Protein AF-A0A851XG84-F1 (afdb_monomer)

Organism: Eolophus roseicapilla (NCBI:txid176039)

Solvent-accessible surface area (backbone atoms only — not comparable to full-atom values): 5647 Å² total; per-residue (Å²): 85,71,94,73,46,47,44,74,76,63,73,60,65,34,81,96,72,36,81,33,76,91,72,37,85,90,60,74,78,80,76,82,79,86,48,70,65,56,60,62,65,63,66,74,79,82,84,85,75,98,69,82,88,87,77,90,73,82,74,84,78,80,75,83,76,82,78,79,79,83,82,84,76,88,79,134

InterPro domains:
  IPR044926 RGS, subdomain 2 [G3DSA:1.10.167.10] (1-27)

Secondary structure (DSSP, 8-state):
--TTSHHHHH--PPGGGPPPGGG-TTSPPPPPP--HHHHHHGGG--S-----------------------------

Mean predicted aligned error: 17.83 Å

Structure (mmCIF, N/CA/C/O backbone):
data_AF-A0A851XG84-F1
#
_entry.id   AF-A0A851XG84-F1
#
loop_
_atom_site.group_PDB
_atom_site.id
_atom_site.type_symbol
_atom_site.label_atom_id
_atom_site.label_alt_id
_atom_site.label_comp_id
_atom_site.label_as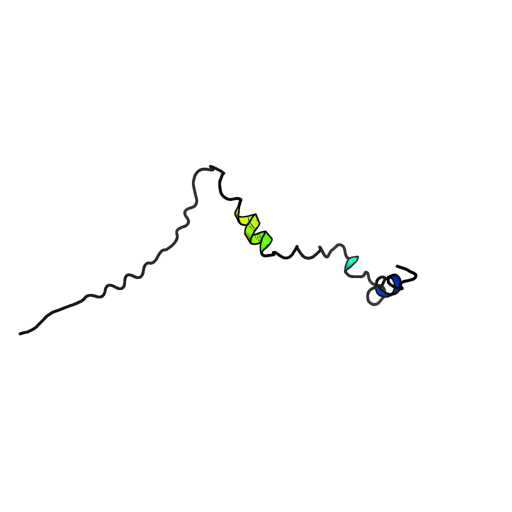ym_id
_atom_site.label_entity_id
_atom_site.label_seq_id
_atom_site.pdbx_PDB_ins_code
_atom_site.Cartn_x
_atom_site.Cartn_y
_atom_site.Cartn_z
_atom_site.occupancy
_atom_site.B_iso_or_equiv
_atom_site.auth_seq_id
_atom_site.auth_comp_id
_atom_site.auth_asym_id
_atom_site.auth_atom_id
_atom_site.pdbx_PDB_model_num
ATOM 1 N N . MET A 1 1 ? 6.991 -14.703 3.906 1.00 93.62 1 MET A N 1
ATOM 2 C CA . MET A 1 1 ? 7.203 -13.769 2.775 1.00 93.62 1 MET A CA 1
ATOM 3 C C . MET A 1 1 ? 7.568 -14.502 1.498 1.00 93.62 1 MET A C 1
ATOM 5 O O . MET A 1 1 ? 6.858 -14.310 0.526 1.00 93.62 1 MET A O 1
ATOM 9 N N . ILE A 1 2 ? 8.628 -15.321 1.484 1.00 96.75 2 ILE A N 1
ATOM 10 C CA . ILE A 1 2 ? 8.999 -16.103 0.291 1.00 96.75 2 ILE A CA 1
ATOM 11 C C . ILE A 1 2 ? 8.189 -17.404 0.207 1.00 96.75 2 ILE A C 1
ATOM 13 O O . ILE A 1 2 ? 7.403 -17.556 -0.711 1.00 96.75 2 ILE A O 1
ATOM 17 N N . GLU A 1 3 ? 8.291 -18.291 1.202 1.00 97.81 3 GLU A N 1
ATOM 18 C CA . GLU A 1 3 ? 7.602 -19.602 1.204 1.00 97.81 3 GLU A CA 1
ATOM 19 C C . GLU A 1 3 ? 6.072 -19.498 1.203 1.00 97.81 3 GLU A C 1
ATOM 21 O O . GLU A 1 3 ? 5.373 -20.357 0.683 1.00 97.81 3 GLU A O 1
ATOM 26 N N . THR A 1 4 ? 5.551 -18.415 1.776 1.00 97.69 4 THR A N 1
ATOM 27 C CA . THR A 1 4 ? 4.119 -18.101 1.792 1.00 97.69 4 THR A CA 1
ATOM 28 C C . THR A 1 4 ? 3.653 -17.417 0.505 1.00 97.69 4 THR A C 1
ATOM 30 O O . THR A 1 4 ? 2.550 -16.886 0.484 1.00 97.69 4 THR A O 1
ATOM 33 N N . GLU A 1 5 ? 4.516 -17.324 -0.513 1.00 96.69 5 GLU A N 1
ATOM 34 C CA . GLU A 1 5 ? 4.308 -16.650 -1.805 1.00 96.69 5 GLU A CA 1
ATOM 35 C C . GLU A 1 5 ? 3.942 -15.149 -1.722 1.00 96.69 5 GLU A C 1
ATOM 37 O O . GLU A 1 5 ? 3.835 -14.486 -2.751 1.00 96.69 5 GLU A O 1
ATOM 42 N N . CYS A 1 6 ? 3.847 -14.552 -0.526 1.00 97.81 6 CYS A N 1
ATOM 43 C CA . CYS A 1 6 ? 3.473 -13.141 -0.351 1.00 97.81 6 CYS A CA 1
ATOM 44 C C . CYS A 1 6 ? 4.369 -12.175 -1.141 1.00 97.81 6 CYS A C 1
ATOM 46 O O . CYS A 1 6 ? 3.911 -11.133 -1.593 1.00 97.81 6 CYS A O 1
ATOM 48 N N . PHE A 1 7 ? 5.657 -12.489 -1.304 1.00 96.38 7 PHE A N 1
ATOM 49 C CA . PHE A 1 7 ? 6.571 -11.662 -2.090 1.00 96.38 7 PHE A CA 1
ATOM 50 C C . PHE A 1 7 ? 6.165 -11.603 -3.564 1.00 96.38 7 PHE A C 1
ATOM 52 O O . PHE A 1 7 ? 6.205 -10.535 -4.160 1.00 96.38 7 PHE A O 1
ATOM 59 N N . LYS A 1 8 ? 5.736 -12.723 -4.145 1.00 94.31 8 LYS A N 1
ATOM 60 C CA . LYS A 1 8 ? 5.308 -12.794 -5.545 1.00 94.31 8 LYS A CA 1
ATOM 61 C C . LYS A 1 8 ? 4.033 -11.990 -5.793 1.00 94.31 8 LYS A C 1
ATOM 63 O O . LYS A 1 8 ? 3.883 -11.405 -6.859 1.00 94.31 8 LYS A O 1
ATOM 68 N N . GLU A 1 9 ? 3.139 -11.957 -4.808 1.00 94.75 9 GLU A N 1
ATOM 69 C CA . GLU A 1 9 ? 1.891 -11.191 -4.875 1.00 94.75 9 GLU A CA 1
ATOM 70 C C . GLU A 1 9 ? 2.107 -9.687 -4.665 1.00 94.75 9 GLU A C 1
ATOM 72 O O . GLU A 1 9 ? 1.445 -8.876 -5.309 1.00 94.75 9 GLU A O 1
ATOM 77 N N . LEU A 1 10 ? 3.021 -9.305 -3.767 1.00 93.31 10 LEU A N 1
ATOM 78 C CA . LEU A 1 10 ? 3.192 -7.911 -3.344 1.00 93.31 10 LEU A CA 1
ATOM 79 C C . LEU A 1 10 ? 4.291 -7.164 -4.105 1.00 93.31 10 LEU A C 1
ATOM 81 O O . LEU A 1 10 ? 4.160 -5.966 -4.343 1.00 93.31 10 LEU A O 1
ATOM 85 N N . ASN A 1 11 ? 5.383 -7.834 -4.478 1.00 92.69 11 ASN A N 1
ATOM 86 C CA . ASN A 1 11 ? 6.526 -7.205 -5.139 1.00 92.69 11 ASN A CA 1
ATOM 87 C C . ASN A 1 11 ? 6.292 -7.099 -6.653 1.00 92.69 11 ASN A C 1
ATOM 89 O O . ASN A 1 11 ? 6.948 -7.766 -7.458 1.00 92.69 11 ASN A O 1
ATOM 93 N N . VAL A 1 12 ? 5.334 -6.256 -7.028 1.00 92.62 12 VAL A N 1
ATOM 94 C CA . VAL A 1 12 ? 4.937 -5.995 -8.414 1.00 92.62 12 VAL A CA 1
ATOM 95 C C . VAL A 1 12 ? 5.346 -4.585 -8.842 1.00 92.62 12 VAL A C 1
ATOM 97 O O . VAL A 1 12 ? 5.263 -3.632 -8.070 1.00 92.62 12 VAL A O 1
ATOM 100 N N . PHE A 1 13 ? 5.796 -4.442 -10.089 1.00 93.88 13 PHE A N 1
ATOM 101 C CA . PHE A 1 13 ? 6.055 -3.137 -10.705 1.00 93.88 13 PHE A CA 1
ATOM 102 C C . PHE A 1 13 ? 4.842 -2.656 -11.506 1.00 93.88 13 PHE A C 1
ATOM 104 O O . PHE A 1 13 ? 3.970 -3.444 -11.875 1.00 93.88 13 PHE A O 1
ATOM 111 N N . GLY A 1 14 ? 4.807 -1.357 -11.808 1.00 91.44 14 GLY A N 1
ATOM 112 C CA . GLY A 1 14 ? 3.818 -0.802 -12.724 1.00 91.44 14 GLY A CA 1
ATOM 113 C C . GLY A 1 14 ? 4.068 -1.212 -14.185 1.00 91.44 14 GLY A C 1
ATOM 114 O O . GLY A 1 14 ? 5.093 -1.828 -14.506 1.00 91.44 14 GLY A O 1
ATOM 115 N N . PRO A 1 15 ? 3.147 -0.861 -15.100 1.00 95.25 15 PRO A N 1
ATOM 116 C CA . PRO A 1 15 ? 3.300 -1.124 -16.529 1.00 95.25 15 PRO A CA 1
ATOM 117 C C . PRO A 1 15 ? 4.653 -0.633 -17.053 1.00 95.25 15 PRO A C 1
ATOM 119 O O . PRO A 1 15 ? 5.113 0.440 -16.679 1.00 95.25 15 PRO A O 1
ATOM 122 N N . ASN A 1 16 ? 5.299 -1.406 -17.928 1.00 94.44 16 ASN A N 1
ATOM 123 C CA . ASN A 1 16 ? 6.632 -1.091 -18.468 1.00 94.44 16 ASN A CA 1
ATOM 124 C C . ASN A 1 16 ? 7.744 -0.967 -17.402 1.00 94.44 16 ASN A C 1
ATOM 126 O O . ASN A 1 16 ? 8.744 -0.291 -17.634 1.00 94.44 16 ASN A O 1
ATOM 130 N N . GLY A 1 17 ? 7.582 -1.597 -16.233 1.00 91.44 17 GLY A N 1
ATOM 131 C CA . GLY A 1 17 ? 8.581 -1.566 -15.160 1.00 91.44 17 GLY A CA 1
ATOM 132 C C . GLY A 1 17 ? 8.643 -0.232 -14.414 1.00 91.44 17 GLY A C 1
ATOM 133 O O . GLY A 1 17 ? 9.641 0.061 -13.757 1.00 91.44 17 GLY A O 1
ATOM 134 N N . THR A 1 18 ? 7.602 0.599 -14.517 1.00 93.31 18 THR A N 1
ATOM 135 C CA . THR A 1 18 ? 7.545 1.867 -13.785 1.00 93.31 18 THR A CA 1
ATOM 136 C C . THR A 1 18 ? 7.471 1.634 -12.279 1.00 93.31 18 THR A C 1
ATOM 138 O O . THR A 1 18 ? 7.001 0.596 -11.805 1.00 93.31 18 THR A O 1
ATOM 141 N N . MET A 1 19 ? 7.876 2.645 -11.510 1.00 91.56 19 MET A N 1
ATOM 142 C CA . MET A 1 19 ? 7.731 2.621 -10.057 1.00 91.56 19 MET A CA 1
ATOM 143 C C . MET A 1 19 ? 6.263 2.425 -9.661 1.00 91.56 19 MET A C 1
ATOM 145 O O . MET A 1 19 ? 5.375 3.085 -10.204 1.00 91.56 19 MET A O 1
ATOM 149 N N . SER A 1 20 ? 6.022 1.515 -8.717 1.00 90.69 20 SER A N 1
ATOM 150 C CA . SER A 1 20 ? 4.701 1.306 -8.125 1.00 90.69 20 SER A CA 1
ATOM 151 C C . SER A 1 20 ? 4.281 2.544 -7.302 1.00 90.69 20 SER A C 1
ATOM 153 O O . SER A 1 20 ? 5.158 3.277 -6.825 1.00 90.69 20 SER A O 1
ATOM 155 N N . PRO A 1 21 ? 2.973 2.839 -7.151 1.00 88.19 21 PRO A N 1
ATOM 156 C CA . PRO A 1 21 ? 2.499 4.046 -6.466 1.00 88.19 21 PRO A CA 1
ATOM 157 C C . PRO A 1 21 ? 3.034 4.227 -5.040 1.00 88.19 21 PRO A C 1
ATOM 159 O O . PRO A 1 21 ? 3.284 5.353 -4.623 1.00 88.19 21 PRO A O 1
ATOM 162 N N . ASP A 1 22 ? 3.255 3.133 -4.316 1.00 87.88 22 ASP A N 1
ATOM 163 C CA . ASP A 1 22 ? 3.817 3.109 -2.962 1.00 87.88 22 ASP A CA 1
ATOM 164 C C . ASP A 1 22 ? 5.289 3.553 -2.901 1.00 87.88 22 ASP A C 1
ATOM 166 O O . ASP A 1 22 ? 5.737 4.076 -1.881 1.00 87.88 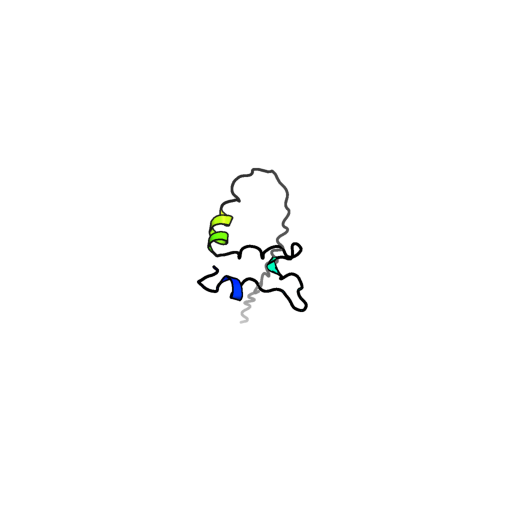22 ASP A O 1
ATOM 170 N N . LEU A 1 23 ? 6.039 3.418 -3.999 1.00 88.50 23 LEU A N 1
ATOM 171 C CA . LEU A 1 23 ? 7.419 3.901 -4.104 1.00 88.50 23 LEU A CA 1
ATOM 172 C C . LEU A 1 23 ? 7.503 5.374 -4.527 1.00 88.50 23 LEU A C 1
ATOM 174 O O . LEU A 1 23 ? 8.584 5.977 -4.492 1.00 88.50 23 LEU A O 1
ATOM 178 N N . ASN A 1 24 ? 6.385 5.967 -4.952 1.00 88.69 24 ASN A N 1
ATOM 179 C CA . ASN A 1 24 ? 6.363 7.336 -5.428 1.00 88.69 24 ASN A CA 1
ATOM 180 C C . ASN A 1 24 ? 6.306 8.342 -4.270 1.00 88.69 24 ASN A C 1
ATOM 182 O O . ASN A 1 24 ? 5.268 8.586 -3.662 1.00 88.69 24 ASN A O 1
ATOM 186 N N . LYS A 1 25 ? 7.434 9.012 -4.030 1.00 86.31 25 LYS A N 1
ATOM 187 C CA . LYS A 1 25 ? 7.610 10.001 -2.955 1.00 86.31 25 LYS A CA 1
ATOM 188 C C . LYS A 1 25 ? 6.759 11.263 -3.120 1.00 86.31 25 LYS A C 1
ATOM 190 O O . LYS A 1 25 ? 6.636 12.024 -2.165 1.00 86.31 25 LYS A O 1
ATOM 195 N N . SER A 1 26 ? 6.207 11.517 -4.310 1.00 90.31 26 SER A N 1
ATOM 196 C CA . SER A 1 26 ? 5.320 12.663 -4.530 1.00 90.31 26 SER A CA 1
ATOM 197 C C . SER A 1 26 ? 3.896 12.438 -4.015 1.00 90.31 26 SER A C 1
ATOM 199 O O . SER A 1 26 ? 3.135 13.401 -3.940 1.00 90.31 26 SER A O 1
ATOM 201 N N . TYR A 1 27 ? 3.541 11.207 -3.634 1.00 84.88 27 TYR A N 1
ATOM 202 C CA . TYR A 1 27 ? 2.230 10.860 -3.097 1.00 84.88 27 TYR A CA 1
ATOM 203 C C . TYR A 1 27 ? 2.316 10.706 -1.573 1.00 84.88 27 TYR A C 1
ATOM 205 O O . TYR A 1 27 ? 2.699 9.643 -1.083 1.00 84.88 27 TYR A O 1
ATOM 213 N N . PRO A 1 28 ? 1.988 11.753 -0.789 1.00 84.94 28 PRO A N 1
ATOM 214 C CA . PRO A 1 28 ? 1.890 11.601 0.654 1.00 84.94 28 PRO A CA 1
ATOM 215 C C . PRO A 1 28 ? 0.754 10.622 1.000 1.00 84.94 28 PRO A C 1
ATOM 217 O O . PRO A 1 28 ? -0.249 10.570 0.281 1.00 84.94 28 PRO A O 1
ATOM 220 N N . PRO A 1 29 ? 0.871 9.864 2.104 1.00 87.12 29 PRO A N 1
ATOM 221 C CA . PRO A 1 29 ? -0.205 8.993 2.555 1.00 87.12 29 PRO A CA 1
ATOM 222 C C . PRO A 1 29 ? -1.478 9.805 2.822 1.00 87.12 29 PRO A C 1
ATOM 224 O O . PRO A 1 29 ? -1.414 10.949 3.286 1.00 87.12 29 PRO A O 1
ATOM 227 N N . GLU A 1 30 ? -2.639 9.206 2.543 1.00 87.88 30 GLU A N 1
ATOM 228 C CA . GLU A 1 30 ? -3.928 9.840 2.823 1.00 87.88 30 GLU A CA 1
ATOM 229 C C . GLU A 1 30 ? -3.995 10.237 4.312 1.00 87.88 30 GLU A C 1
ATOM 231 O O . GLU A 1 30 ? -3.622 9.437 5.181 1.00 87.88 30 GLU A O 1
ATOM 236 N N . PRO A 1 31 ? -4.455 11.459 4.645 1.00 88.00 31 PRO A N 1
ATOM 237 C CA . PRO A 1 31 ? -4.601 11.866 6.032 1.00 88.00 31 PRO A CA 1
ATOM 238 C C . PRO A 1 31 ? -5.468 10.870 6.818 1.00 88.00 31 PRO A C 1
ATOM 240 O O . PRO A 1 31 ? -6.467 10.373 6.291 1.00 88.00 31 PRO A O 1
ATOM 243 N N . PRO A 1 32 ? -5.157 10.609 8.100 1.00 88.75 32 PRO A N 1
ATOM 244 C CA . PRO A 1 32 ? -5.944 9.686 8.905 1.00 88.75 32 PRO A CA 1
ATOM 245 C C . PRO A 1 32 ? -7.408 10.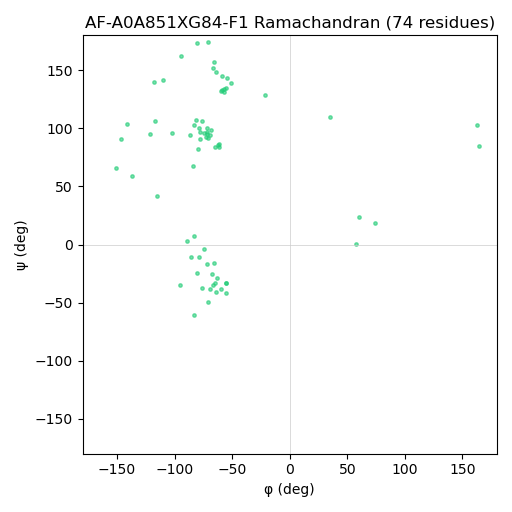135 8.959 1.00 88.75 32 PRO A C 1
ATOM 247 O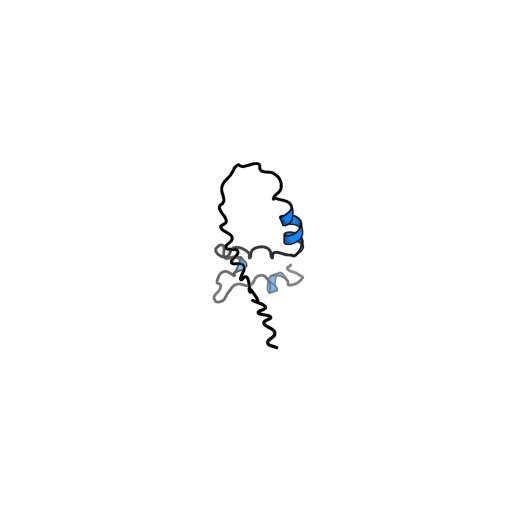 O . PRO A 1 32 ? -7.717 11.303 9.233 1.00 88.75 32 PRO A O 1
ATOM 250 N N . LYS A 1 33 ? -8.320 9.192 8.703 1.00 89.56 33 LYS A N 1
ATOM 251 C CA . LYS A 1 33 ? -9.760 9.460 8.679 1.00 89.56 33 LYS A CA 1
ATOM 252 C C . LYS A 1 33 ? -10.219 9.988 10.034 1.00 89.56 33 LYS A C 1
ATOM 254 O O . LYS A 1 33 ? -9.924 9.416 11.086 1.00 89.56 33 LYS A O 1
ATOM 259 N N . LYS A 1 34 ? -10.981 11.082 10.009 1.00 89.56 34 LYS A N 1
ATOM 260 C CA . LYS A 1 34 ? -11.485 11.713 11.229 1.00 89.56 34 LYS A CA 1
ATOM 261 C C . LYS A 1 34 ? -12.673 10.928 11.775 1.00 89.56 34 LYS A C 1
ATOM 263 O O . LYS A 1 34 ? -13.797 11.095 11.313 1.00 89.56 34 LYS A O 1
ATOM 268 N N . GLY A 1 35 ? -12.410 10.054 12.743 1.00 90.25 35 GLY A N 1
ATOM 269 C CA . GLY A 1 35 ? -13.433 9.249 13.409 1.00 90.25 35 GLY A CA 1
ATOM 270 C C . GLY A 1 35 ? -14.192 9.995 14.513 1.00 90.25 35 GLY A C 1
ATOM 271 O O . GLY A 1 35 ? -13.829 11.099 14.928 1.00 90.25 35 GLY A O 1
ATOM 272 N N . LEU A 1 36 ? -15.225 9.342 15.053 1.00 91.44 36 LEU A N 1
ATOM 273 C CA . LEU A 1 36 ? -16.036 9.860 16.161 1.00 91.44 36 LEU A CA 1
ATOM 274 C C . LEU A 1 36 ? -15.188 10.225 17.392 1.00 91.44 36 LEU A C 1
ATOM 276 O O . LEU A 1 36 ? -15.383 11.288 17.977 1.00 91.44 36 LEU A O 1
ATOM 280 N N . LEU A 1 37 ? -14.204 9.392 17.746 1.00 89.94 37 LEU A N 1
ATOM 281 C CA . LEU A 1 37 ? -13.311 9.647 18.884 1.00 89.94 37 LEU A CA 1
ATOM 282 C C . LEU A 1 37 ? -12.535 10.955 18.715 1.00 89.94 37 LEU A C 1
ATOM 284 O O . LEU A 1 37 ? -12.407 11.729 19.660 1.00 89.94 37 LEU A O 1
ATOM 288 N N . GLN A 1 38 ? -12.103 11.271 17.492 1.00 86.25 38 GLN A N 1
ATOM 289 C CA . GLN A 1 38 ? -11.429 12.535 17.227 1.00 86.25 38 GLN A CA 1
ATOM 290 C C . GLN A 1 38 ? -12.366 13.730 17.452 1.00 86.25 38 GLN A C 1
ATOM 292 O O . GLN A 1 38 ? -11.923 14.773 17.923 1.00 86.25 38 GLN A O 1
ATOM 297 N N . ARG A 1 39 ? -13.669 13.593 17.179 1.00 87.06 39 ARG A N 1
ATOM 298 C CA . ARG A 1 39 ? -14.664 14.635 17.484 1.00 87.06 39 ARG A CA 1
ATOM 299 C C . ARG A 1 39 ? -14.895 14.795 18.989 1.00 87.06 39 ARG A C 1
ATOM 301 O O . ARG A 1 39 ? -15.067 15.923 19.445 1.00 87.06 39 ARG A O 1
ATOM 308 N N . ILE A 1 40 ? -14.911 13.696 19.741 1.00 88.12 40 ILE A N 1
ATOM 309 C CA . ILE A 1 40 ? -15.147 13.710 21.192 1.00 88.12 40 ILE A CA 1
ATOM 310 C C . ILE A 1 40 ? -13.941 14.318 21.918 1.00 88.12 40 ILE A C 1
ATOM 312 O O . ILE A 1 40 ? -14.103 15.269 22.679 1.00 88.12 40 ILE A O 1
ATOM 316 N N . PHE A 1 41 ? -12.727 13.853 21.617 1.00 83.19 41 PHE A N 1
ATOM 317 C CA . PHE A 1 41 ? -11.522 14.277 22.332 1.00 83.19 41 PHE A CA 1
ATOM 318 C C . PHE A 1 41 ? -10.950 15.627 21.865 1.00 83.19 41 PHE A C 1
ATOM 320 O O . PHE A 1 41 ? -10.335 16.329 22.663 1.00 83.19 41 PHE A O 1
ATOM 327 N N . LYS A 1 42 ? -11.193 16.078 20.619 1.00 74.56 42 LYS A N 1
ATOM 328 C CA . LYS A 1 42 ? -10.769 17.432 20.186 1.00 74.56 42 LYS A CA 1
ATOM 329 C C . LYS A 1 42 ? -11.586 18.562 20.813 1.00 74.56 42 LYS A C 1
ATOM 331 O O . LYS A 1 42 ? -11.152 19.711 20.775 1.00 74.56 42 LYS A O 1
ATOM 336 N N . ARG A 1 43 ? -12.757 18.269 21.385 1.00 64.56 43 ARG A N 1
ATOM 337 C CA . ARG A 1 43 ? -13.652 19.286 21.959 1.00 64.56 43 ARG A CA 1
ATOM 338 C C . ARG A 1 43 ? -13.171 19.847 23.304 1.00 64.56 43 ARG A C 1
ATOM 340 O O . ARG A 1 43 ? -13.789 20.779 23.802 1.00 64.56 43 ARG A O 1
ATOM 347 N N . GLN A 1 44 ? -12.074 19.334 23.873 1.00 64.06 44 GLN A N 1
ATOM 348 C CA . GLN A 1 44 ? -11.600 19.729 25.207 1.00 64.06 44 GLN A CA 1
ATOM 349 C C . GLN A 1 44 ? -10.628 20.929 25.232 1.00 64.06 44 GLN A C 1
ATOM 351 O O . GLN A 1 44 ? -10.165 21.302 26.303 1.00 64.06 44 GLN A O 1
ATOM 356 N N . HIS A 1 45 ? -10.316 21.573 24.102 1.00 62.59 45 HIS A N 1
ATOM 357 C CA . HIS A 1 45 ? -9.263 22.604 24.053 1.00 62.59 45 HIS A CA 1
ATOM 358 C C . HIS A 1 45 ? -9.749 24.027 23.728 1.00 62.59 45 HIS A C 1
ATOM 360 O O . HIS A 1 45 ? -9.100 24.750 22.978 1.00 62.59 45 HIS A O 1
ATOM 366 N N . GLN A 1 46 ? -10.874 24.459 24.304 1.00 62.59 46 GLN A N 1
ATOM 367 C CA . GLN A 1 46 ? -11.248 25.882 24.349 1.00 62.59 46 GLN A CA 1
ATOM 368 C C . GLN A 1 46 ? -11.795 26.281 25.720 1.00 62.59 46 GLN A C 1
ATOM 370 O O . GLN A 1 46 ? -12.924 26.728 25.825 1.00 62.59 46 GLN A O 1
ATOM 375 N N . ASN A 1 47 ? -11.008 26.107 26.783 1.00 60.47 47 ASN A N 1
ATOM 376 C CA . ASN A 1 47 ? -11.279 26.746 28.076 1.00 60.47 47 ASN A CA 1
ATOM 377 C C . ASN A 1 47 ? -9.965 26.994 28.828 1.00 60.47 47 ASN A C 1
ATOM 379 O O . ASN A 1 47 ? -9.697 26.338 29.825 1.00 60.47 47 ASN A O 1
ATOM 383 N N . ASN A 1 48 ? -9.105 27.869 28.296 1.00 58.91 48 ASN A N 1
ATOM 384 C CA . ASN A 1 48 ? -8.220 28.765 29.062 1.00 58.91 48 ASN A CA 1
ATOM 385 C C . ASN A 1 48 ? -7.128 29.332 28.157 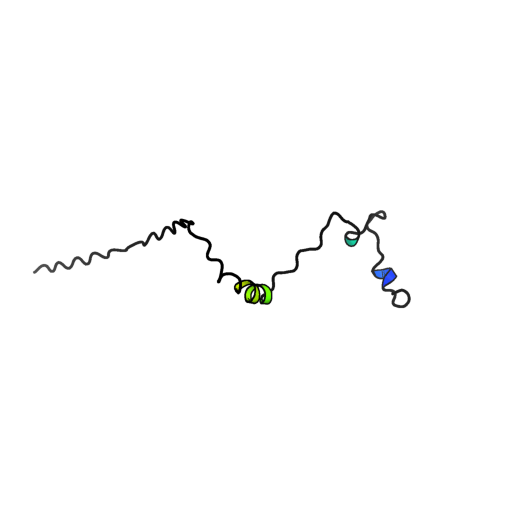1.00 58.91 48 ASN A C 1
ATOM 387 O O . ASN A 1 48 ? -5.995 28.865 28.107 1.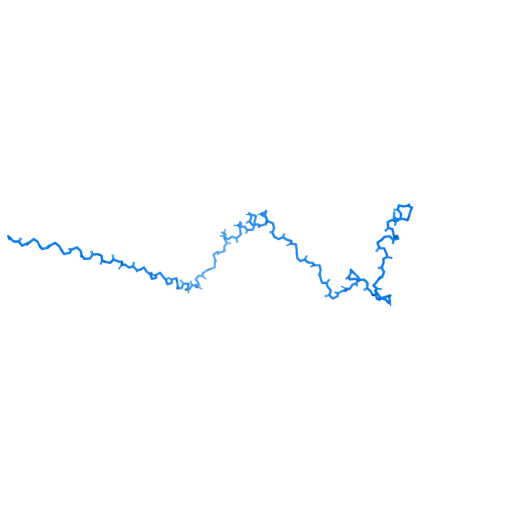00 58.91 48 ASN A O 1
ATOM 391 N N . SER A 1 49 ? -7.455 30.411 27.467 1.00 52.28 49 SER A N 1
ATOM 392 C CA . SER A 1 49 ? -6.479 31.464 27.225 1.00 52.28 49 SER A CA 1
ATOM 393 C C . SER A 1 49 ? -7.247 32.760 27.356 1.00 52.28 49 SER A C 1
ATOM 395 O O . SER A 1 49 ? -8.048 33.122 26.499 1.00 52.28 49 SER A O 1
ATOM 397 N N . LYS A 1 50 ? -7.055 33.422 28.496 1.00 57.94 50 LYS A N 1
ATOM 398 C CA . LYS A 1 50 ? -7.355 34.840 28.641 1.00 57.94 50 LYS A CA 1
ATOM 399 C C . LYS A 1 50 ? -6.453 35.578 27.645 1.00 57.94 50 LYS A C 1
ATOM 401 O O . LYS A 1 50 ? -5.353 35.974 27.999 1.00 57.94 50 LYS A O 1
ATOM 406 N N . SER A 1 51 ? -6.885 35.722 26.399 1.00 51.88 51 SER A N 1
ATOM 407 C CA . SER A 1 51 ? -6.368 36.751 25.503 1.00 51.88 51 SER A CA 1
ATOM 408 C C . SER A 1 51 ? -7.531 37.667 25.162 1.00 51.88 51 SER A C 1
ATOM 410 O O . SER A 1 51 ? -8.474 37.293 24.468 1.00 51.88 51 SER A O 1
ATOM 412 N N . SER A 1 52 ? -7.462 38.839 25.775 1.00 56.34 52 SER A N 1
ATOM 413 C CA . SER A 1 52 ? -8.188 40.067 25.486 1.00 56.34 52 SER A CA 1
ATOM 414 C C . SER A 1 52 ? -8.749 40.186 24.064 1.00 56.34 52 SER A C 1
ATOM 416 O O . SER A 1 52 ? -8.013 40.061 23.090 1.00 56.34 52 SER A O 1
ATOM 418 N N . SER A 1 53 ? -10.047 40.509 24.008 1.00 54.84 53 SER A N 1
ATOM 419 C CA . SER A 1 53 ? -10.712 41.403 23.048 1.00 54.84 53 SER A CA 1
ATOM 420 C C . SER A 1 53 ? -10.187 41.407 21.607 1.00 54.84 53 SER A C 1
ATOM 422 O O . SER A 1 53 ? -9.166 42.024 21.325 1.00 54.84 53 SER A O 1
ATOM 424 N N . ASN A 1 54 ? -10.972 40.861 20.676 1.00 54.19 54 ASN A N 1
ATOM 425 C CA . ASN A 1 54 ? -11.705 41.627 19.655 1.00 54.19 54 ASN A CA 1
ATOM 426 C C . ASN A 1 54 ? -12.113 40.659 18.532 1.00 54.19 54 ASN A C 1
ATOM 428 O O . ASN A 1 54 ? -11.309 40.259 17.695 1.00 54.19 54 ASN A O 1
ATOM 432 N N . SER A 1 55 ? -13.377 40.259 18.499 1.00 52.97 55 SER A N 1
ATOM 433 C CA . SER A 1 55 ? -13.970 39.648 17.312 1.00 52.97 55 SER A CA 1
ATOM 434 C C . SER A 1 55 ? -15.424 40.076 17.291 1.00 52.97 55 SER A C 1
ATOM 436 O O . SER A 1 55 ? -16.283 39.446 17.902 1.00 52.97 55 SER A O 1
ATOM 438 N N . LYS A 1 56 ? -15.691 41.204 16.627 1.00 52.59 56 LYS A N 1
ATOM 439 C CA . LYS A 1 56 ? -17.038 41.554 16.180 1.00 52.59 56 LYS A CA 1
ATOM 440 C C . LYS A 1 56 ? -17.502 40.473 15.199 1.00 52.59 56 LYS A C 1
ATOM 442 O O . LYS A 1 56 ? -17.378 40.631 13.991 1.00 52.59 56 LYS A O 1
ATOM 447 N N . ALA A 1 57 ? -18.026 39.365 15.711 1.00 55.75 57 ALA A N 1
ATOM 448 C CA . ALA A 1 57 ? -18.920 38.521 14.943 1.00 55.75 57 ALA A CA 1
ATOM 449 C C . ALA A 1 57 ? -20.279 39.224 14.969 1.00 55.75 57 ALA A C 1
ATOM 451 O O . ALA A 1 57 ? -21.058 39.064 15.905 1.00 55.75 57 ALA A O 1
ATOM 452 N N . SER A 1 58 ? -20.516 40.082 13.975 1.00 57.06 58 SER A N 1
ATOM 453 C CA . SER A 1 58 ? -21.843 40.626 13.694 1.00 57.06 58 SER A CA 1
ATOM 454 C C . SER A 1 58 ? -22.738 39.466 13.265 1.00 57.06 58 SER A C 1
ATOM 456 O O . SER A 1 58 ? -22.861 39.164 12.080 1.00 57.06 58 SER A O 1
ATOM 458 N N . LEU A 1 59 ? -23.310 38.757 14.234 1.00 59.88 59 LEU A N 1
ATOM 459 C CA . LEU A 1 59 ? -24.353 37.782 13.979 1.00 59.88 59 LEU A CA 1
ATOM 460 C C . LEU A 1 59 ? -25.620 38.583 13.680 1.00 59.88 59 LEU A C 1
ATOM 462 O O . LEU A 1 59 ? -26.289 39.071 14.588 1.00 59.88 59 LEU A O 1
ATOM 466 N N . ASN A 1 60 ? -25.893 38.788 12.390 1.00 49.34 60 ASN A N 1
ATOM 467 C CA . ASN A 1 60 ? -27.130 39.392 11.909 1.00 49.34 60 ASN A CA 1
ATOM 468 C C . ASN A 1 60 ? -28.311 38.495 12.310 1.00 49.34 60 ASN A C 1
ATOM 470 O O . ASN A 1 60 ? -28.749 37.647 11.537 1.00 49.34 60 ASN A O 1
ATOM 474 N N . HIS A 1 61 ? -28.832 38.662 13.524 1.00 53.72 61 HIS A N 1
ATOM 475 C CA . HIS A 1 61 ? -30.134 38.131 13.897 1.00 53.72 61 HIS A CA 1
ATOM 476 C C . HIS A 1 61 ? -31.205 39.074 13.355 1.00 53.72 61 HIS A C 1
ATOM 478 O O . HIS A 1 61 ? -31.724 39.934 14.064 1.00 53.72 61 HIS A O 1
ATOM 484 N N . HIS A 1 62 ? -31.534 38.920 12.073 1.00 52.44 62 HIS A N 1
ATOM 485 C CA . HIS A 1 62 ? -32.780 39.459 11.549 1.00 52.44 62 HIS A CA 1
ATOM 486 C C . HIS A 1 62 ? -33.927 38.610 12.111 1.00 52.44 62 HIS A C 1
ATOM 488 O O . HIS A 1 62 ? -34.267 37.555 11.577 1.00 52.44 62 HIS A O 1
ATOM 494 N N . ILE A 1 63 ? -34.469 39.030 13.254 1.00 63.88 63 ILE A N 1
ATOM 495 C CA . ILE A 1 63 ? -35.712 38.485 13.795 1.00 63.88 63 ILE A CA 1
ATOM 496 C C . ILE A 1 63 ? -36.846 39.087 12.964 1.00 63.88 63 ILE A C 1
ATOM 498 O O . ILE A 1 63 ? -37.161 40.268 13.100 1.00 63.88 63 ILE A O 1
ATOM 502 N N . ASN A 1 64 ? -37.445 38.282 12.087 1.00 57.44 64 ASN A N 1
ATOM 503 C CA . ASN A 1 64 ? -38.697 38.644 11.435 1.00 57.44 64 ASN A CA 1
ATOM 504 C C . ASN A 1 64 ? -39.812 38.641 12.496 1.00 57.44 64 ASN A C 1
ATOM 506 O O . ASN A 1 64 ? -40.310 37.584 12.883 1.00 57.44 64 ASN A O 1
ATOM 510 N N . SER A 1 65 ? -40.154 39.819 13.016 1.00 60.22 65 SER A N 1
ATOM 511 C CA . SER A 1 65 ? -41.303 40.003 13.899 1.00 60.22 65 SER A CA 1
ATOM 512 C C . SER A 1 65 ? -42.568 40.051 13.044 1.00 60.22 65 SER A C 1
ATOM 514 O O . SER A 1 65 ? -42.886 41.079 12.448 1.00 60.22 65 SER A O 1
ATOM 516 N N . ASN A 1 66 ? -43.296 38.937 12.967 1.00 61.28 66 ASN A N 1
ATOM 517 C CA . ASN A 1 66 ? -44.654 38.952 12.435 1.00 61.28 66 ASN A CA 1
ATOM 518 C C . ASN A 1 66 ? -45.565 39.626 13.472 1.00 61.28 66 ASN A C 1
ATOM 520 O O . ASN A 1 66 ? -46.079 38.982 14.384 1.00 61.28 66 ASN A O 1
ATOM 524 N N . HIS A 1 67 ? -45.748 40.937 13.337 1.00 56.22 67 HIS A N 1
ATOM 525 C CA . HIS A 1 67 ? -46.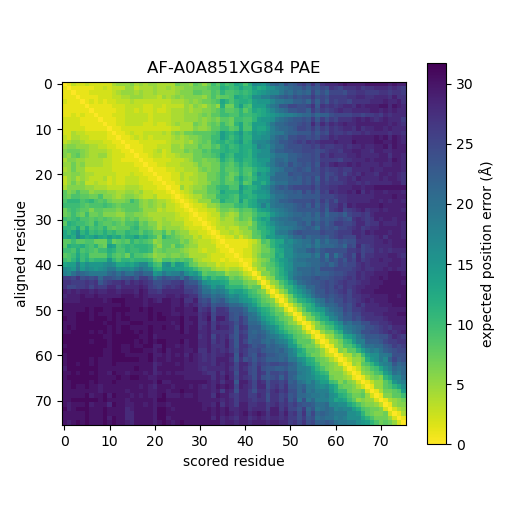772 41.686 14.055 1.00 56.22 67 HIS A CA 1
ATOM 526 C C . HIS A 1 67 ? -48.149 41.326 13.473 1.00 56.22 67 HIS A C 1
ATOM 528 O O . HIS A 1 67 ? -48.564 41.861 12.446 1.00 56.22 67 HIS A O 1
ATOM 534 N N . VAL A 1 68 ? -48.855 40.388 14.111 1.00 58.28 68 VAL A N 1
ATOM 535 C CA . VAL A 1 68 ? -50.301 40.219 13.919 1.00 58.28 68 VAL A CA 1
ATOM 536 C C . VAL A 1 68 ? -50.982 41.399 14.613 1.00 58.28 68 VAL A C 1
ATOM 538 O O . VAL A 1 68 ? -51.115 41.440 15.833 1.00 58.28 68 VAL A O 1
ATOM 541 N N . SER A 1 69 ? -51.371 42.400 13.825 1.00 60.28 69 SER A N 1
ATOM 542 C CA . SER A 1 69 ? -52.300 43.436 14.270 1.00 60.28 69 SER A CA 1
ATOM 543 C C . SER A 1 69 ? -53.689 42.809 14.371 1.00 60.28 69 SER A C 1
ATOM 545 O O . SER A 1 69 ? -54.407 42.706 13.378 1.00 60.28 69 SER A O 1
ATOM 547 N N . SER A 1 70 ? -54.075 42.366 15.563 1.00 58.12 70 SER A N 1
ATOM 548 C CA . SER A 1 70 ? -55.469 42.044 15.862 1.00 58.12 70 SER A CA 1
ATOM 549 C C . SER A 1 70 ? -56.278 43.343 15.889 1.00 58.12 70 SER A C 1
ATOM 551 O O . SER A 1 70 ? -56.341 44.005 16.919 1.00 58.12 70 SER A O 1
ATOM 553 N N . ASN A 1 71 ? -56.899 43.726 14.772 1.00 58.53 71 ASN A N 1
ATOM 554 C CA . ASN A 1 71 ? -57.938 44.754 14.792 1.00 58.53 71 ASN A CA 1
ATOM 555 C C . ASN A 1 71 ? -59.283 44.091 15.096 1.00 58.53 71 ASN A C 1
ATOM 557 O O . ASN A 1 71 ? -59.976 43.592 14.213 1.00 58.53 71 ASN A O 1
ATOM 561 N N . SER A 1 72 ? -59.647 44.090 16.374 1.00 58.62 72 SER A N 1
ATOM 562 C CA . SER A 1 72 ? -61.021 43.908 16.824 1.00 58.62 72 SER A CA 1
ATOM 563 C C . SER A 1 72 ? -61.741 45.255 16.757 1.00 58.62 72 SER A C 1
ATOM 565 O O . SER A 1 72 ? -61.564 46.095 17.637 1.00 58.62 72 SER A O 1
ATOM 567 N N . THR A 1 73 ? -62.569 45.460 15.738 1.00 58.41 73 THR A N 1
ATOM 568 C CA . THR A 1 73 ? -63.605 46.499 15.762 1.00 58.41 73 THR A CA 1
ATOM 569 C C . THR A 1 73 ? -64.950 45.821 15.571 1.00 58.41 73 THR A C 1
ATOM 571 O O . THR A 1 73 ? -65.367 45.536 14.450 1.00 58.41 73 THR A O 1
ATOM 574 N N . GLY A 1 74 ? -65.600 45.527 16.699 1.00 53.00 74 GLY A N 1
ATOM 575 C CA . GLY A 1 74 ? -67.033 45.281 16.728 1.00 53.00 74 GLY A CA 1
ATOM 576 C C . G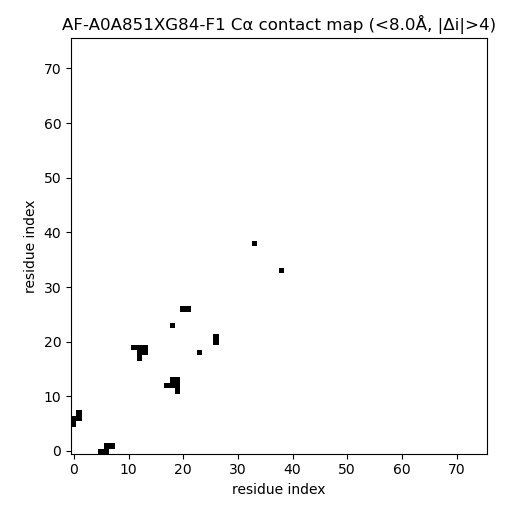LY A 1 74 ? -67.757 46.516 16.204 1.00 53.00 74 GLY A C 1
ATOM 577 O O . GLY A 1 74 ? -67.422 47.643 16.564 1.00 53.00 74 GLY A O 1
ATOM 578 N N . SER A 1 75 ? -68.709 46.294 15.313 1.00 49.38 75 SER A N 1
ATOM 579 C CA . SER A 1 75 ? -69.706 47.285 14.928 1.00 49.38 75 SER A CA 1
ATOM 580 C C . SER A 1 75 ? -71.071 46.725 15.306 1.00 49.38 75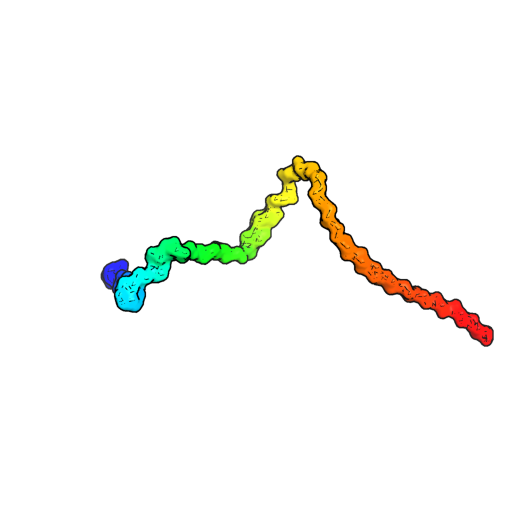 SER A C 1
ATOM 582 O O . SER A 1 75 ? -71.280 45.513 15.241 1.00 49.38 75 SER A O 1
ATOM 584 N N . SER A 1 76 ? -71.883 47.645 15.819 1.00 49.19 76 SER A N 1
ATOM 585 C CA . SER A 1 76 ? -73.141 47.498 16.551 1.00 49.19 76 SER A CA 1
ATOM 586 C C . SER A 1 76 ? -74.268 46.796 15.807 1.00 49.19 76 SER A C 1
ATOM 588 O O . SER A 1 76 ? -74.267 46.825 14.557 1.00 49.19 76 SER A O 1
#

Sequence (76 aa):
MIETECFKELNVFGPNGTMSPDLNKSYPPEPPKKGLLQRIFKRQHQNNSKSSSNSKASLNHHINSNHVSSNSTGSS

Radius of gyration: 32.33 Å; Cα contacts (8 Å, |Δi|>4): 14; chains: 1; bounding box: 82×67×48 Å

Foldseek 3Di:
DVVVCVCVVPVDADPPRHHDPVPDPVDDPDPPDCDPVNVVVVVPPPPDDPDDDDDPPVPPPPDPDPPPPPDDDDDD

pLDDT: mean 75.59, std 17.32, range [49.19, 97.81]